Protein AF-A0A2X4TWN4-F1 (afdb_monomer_lite)

Sequence (125 aa):
MIEESGLGQQAGEPDRLCLPVPGTLRPCARDPQRHAQLLLTMQNADGDACELEPRVVLQQVLARLHAKGYYPVVAAELEFYLHDPQQQPPGPTPVQRRVFLSMPRSATMRCSMRLSSRPGCRCCR

Foldseek 3Di:
DCVVVPQPDDDHRDDWDKAFDPPAWAQDPVGRPPDIDTDIFTADPVRHGDCPTVVNVVVVVQVVCVVVQFHDDDDDWDWDADDDPVPDDPDDDDGDDIDTPDDPDQDPDPDPPDRDNDDPPCPGD

Radius of gyration: 20.82 Å; chains: 1; bounding box: 49×52×44 Å

Secondary structure (DSSP, 8-state):
--GGGSSSSSS-SPP-EEEEPTT--EE-SS-TTT-EE--EEEE-TTSPBPTT-HHHHHHHHHHHHHTTT---------EEEPPPGGG--SS-PPP--EEE-PPPSS------------TT-----

pLDDT: mean 74.26, std 23.07, range [28.97, 98.12]

Organism: Serratia plymuthica (NCBI:txid82996)

InterPro domains:
  IPR008146 Glutamine synthetase, catalytic domain [PF00120] (52-88)
  IPR014746 Glutamine synthetase/guanido kinase, catalytic domain [SSF55931] (51-90)

Structure (mmCIF, N/CA/C/O backbone):
data_AF-A0A2X4TWN4-F1
#
_entry.id   AF-A0A2X4TWN4-F1
#
loop_
_atom_site.group_PDB
_atom_site.id
_atom_site.type_symbol
_atom_site.label_atom_id
_atom_site.label_alt_id
_atom_site.label_comp_id
_atom_site.label_asym_id
_atom_site.label_entity_id
_atom_site.label_seq_id
_atom_site.pdbx_PDB_ins_code
_atom_site.Cartn_x
_atom_site.Cartn_y
_atom_site.Cartn_z
_atom_site.occupancy
_atom_site.B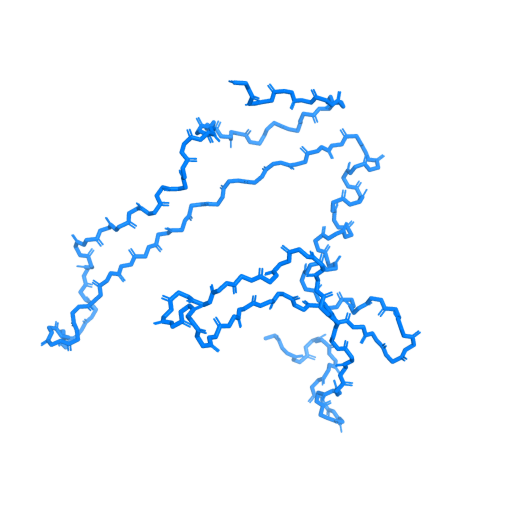_iso_or_equiv
_atom_site.auth_seq_id
_atom_site.auth_comp_id
_atom_site.auth_asym_id
_atom_site.auth_atom_id
_atom_site.pdbx_PDB_model_num
ATOM 1 N N . MET A 1 1 ? 20.585 -1.025 8.559 1.00 48.25 1 MET A N 1
ATOM 2 C CA . MET A 1 1 ? 19.999 -2.337 8.894 1.00 48.25 1 MET A CA 1
ATOM 3 C C . MET A 1 1 ? 19.745 -3.060 7.574 1.00 48.25 1 MET A C 1
ATOM 5 O O . MET A 1 1 ? 18.719 -2.849 6.952 1.00 48.25 1 MET A O 1
ATOM 9 N N . ILE A 1 2 ? 20.760 -3.761 7.076 1.00 51.88 2 ILE A N 1
ATOM 10 C CA . ILE A 1 2 ? 20.717 -4.637 5.885 1.00 51.88 2 ILE A CA 1
ATOM 11 C C . ILE A 1 2 ? 21.427 -5.937 6.295 1.00 51.88 2 ILE A C 1
ATOM 13 O O . ILE A 1 2 ? 20.884 -7.023 6.131 1.00 51.88 2 ILE A O 1
ATOM 17 N N . GLU A 1 3 ? 22.551 -5.779 7.001 1.00 52.41 3 GLU A N 1
ATOM 18 C CA . GLU A 1 3 ? 23.325 -6.804 7.716 1.00 52.41 3 GLU A CA 1
ATOM 19 C C . GLU A 1 3 ? 22.465 -7.793 8.536 1.00 52.41 3 GLU A C 1
ATOM 21 O O . GLU A 1 3 ? 22.624 -8.999 8.404 1.00 52.41 3 GLU A O 1
ATOM 26 N N . GLU A 1 4 ? 21.500 -7.318 9.336 1.00 58.94 4 GLU A N 1
ATOM 27 C CA . GLU A 1 4 ? 20.715 -8.199 10.225 1.00 58.94 4 GLU A CA 1
ATOM 28 C C . GLU A 1 4 ? 19.632 -9.028 9.518 1.00 58.94 4 GLU A C 1
ATOM 30 O O . GLU A 1 4 ? 19.095 -9.964 10.102 1.00 58.94 4 GLU A O 1
ATOM 35 N N . SER A 1 5 ? 19.309 -8.717 8.259 1.00 60.00 5 SER A N 1
ATOM 36 C CA . SER A 1 5 ? 18.315 -9.487 7.495 1.00 60.00 5 SER A CA 1
ATOM 37 C C . SER A 1 5 ? 18.888 -10.764 6.869 1.00 60.00 5 SER A C 1
ATOM 39 O O . SER A 1 5 ? 18.136 -11.556 6.307 1.00 60.00 5 SER A O 1
ATOM 41 N N . GLY A 1 6 ? 20.214 -10.956 6.913 1.00 57.56 6 GLY A N 1
ATOM 42 C CA . GLY A 1 6 ? 20.903 -12.100 6.301 1.00 57.56 6 GLY A CA 1
ATOM 43 C C . GLY A 1 6 ? 20.899 -12.118 4.764 1.00 57.56 6 GLY A C 1
ATOM 44 O O . GLY A 1 6 ? 21.549 -12.971 4.167 1.00 57.56 6 GLY A O 1
ATOM 45 N N . LEU A 1 7 ? 20.222 -11.172 4.104 1.00 55.88 7 LEU A N 1
ATOM 46 C CA . LEU A 1 7 ? 20.083 -11.132 2.644 1.00 55.88 7 LEU A CA 1
ATOM 47 C C . LEU A 1 7 ? 21.300 -10.561 1.898 1.00 55.88 7 LEU A C 1
ATOM 49 O O . LEU A 1 7 ? 21.361 -10.660 0.677 1.00 55.88 7 LEU A O 1
ATOM 53 N N . GLY A 1 8 ? 22.256 -9.952 2.605 1.00 53.22 8 GLY A N 1
ATOM 54 C CA . GLY A 1 8 ? 23.305 -9.137 1.980 1.00 53.22 8 GLY A CA 1
ATOM 55 C C . GLY A 1 8 ? 24.707 -9.747 1.903 1.00 53.22 8 GLY A C 1
ATOM 56 O O . GLY A 1 8 ? 25.573 -9.139 1.284 1.00 53.22 8 GLY A O 1
ATOM 57 N N . GLN A 1 9 ? 24.989 -10.892 2.537 1.00 56.50 9 GLN A N 1
ATOM 58 C CA . GLN A 1 9 ? 26.377 -11.175 2.950 1.00 56.50 9 GLN A CA 1
ATOM 59 C C . GLN A 1 9 ? 27.162 -12.236 2.168 1.00 56.50 9 GLN A C 1
ATOM 61 O O . GLN A 1 9 ? 28.367 -12.358 2.389 1.00 56.50 9 GLN A O 1
ATOM 66 N N . GLN A 1 10 ? 26.563 -12.980 1.232 1.00 54.50 10 GLN A N 1
ATOM 67 C CA . GLN A 1 10 ? 27.324 -14.004 0.485 1.00 54.50 10 GLN A CA 1
ATOM 68 C C . GLN A 1 10 ? 26.907 -14.205 -0.988 1.00 54.50 10 GLN A C 1
ATOM 70 O O . GLN A 1 10 ? 27.757 -14.596 -1.781 1.00 54.50 10 GLN A O 1
ATOM 75 N N . ALA A 1 11 ? 25.651 -13.941 -1.383 1.00 55.47 11 ALA A N 1
ATOM 76 C CA . ALA A 1 11 ? 25.123 -14.367 -2.694 1.00 55.47 11 ALA A CA 1
ATOM 77 C C . ALA A 1 11 ? 24.493 -13.253 -3.562 1.00 55.47 11 ALA A C 1
ATOM 79 O O . ALA A 1 11 ? 23.988 -13.545 -4.643 1.00 55.47 11 ALA A O 1
ATOM 80 N N . GLY A 1 12 ? 24.534 -11.990 -3.122 1.00 64.75 12 GLY A N 1
ATOM 81 C CA . GLY A 1 12 ? 23.726 -10.921 -3.724 1.00 64.75 12 GLY A CA 1
ATOM 82 C C . GLY A 1 12 ? 22.246 -11.025 -3.333 1.00 64.75 12 GLY A C 1
ATOM 83 O O . GLY A 1 12 ? 21.812 -12.028 -2.765 1.00 64.75 12 GLY A O 1
ATOM 84 N N . GLU A 1 13 ? 21.473 -9.970 -3.592 1.00 68.50 13 GLU A N 1
ATOM 85 C CA . GLU A 1 13 ? 20.025 -9.985 -3.360 1.00 68.50 13 GLU A CA 1
ATOM 86 C C . GLU A 1 13 ? 19.371 -10.905 -4.406 1.00 68.50 13 GLU A C 1
ATOM 88 O O . GLU A 1 13 ? 19.495 -10.635 -5.601 1.00 68.50 13 GLU A O 1
ATOM 93 N N . PRO A 1 14 ? 18.723 -12.014 -4.004 1.00 73.62 14 PRO A N 1
ATOM 94 C CA . PRO A 1 14 ? 18.191 -12.970 -4.965 1.00 73.62 14 PRO A CA 1
ATOM 95 C C . PRO A 1 14 ? 16.989 -12.383 -5.707 1.00 73.62 14 PRO A C 1
ATOM 97 O O . PRO A 1 14 ? 16.078 -11.831 -5.083 1.00 73.62 14 PRO A O 1
ATOM 100 N N . ASP A 1 15 ? 16.950 -12.582 -7.025 1.00 83.06 15 ASP A N 1
ATOM 101 C CA . ASP A 1 15 ? 15.779 -12.265 -7.838 1.00 83.06 15 ASP A CA 1
ATOM 102 C C . ASP A 1 15 ? 14.566 -13.067 -7.350 1.00 83.06 15 ASP A C 1
ATOM 104 O O . ASP A 1 15 ? 14.628 -14.283 -7.142 1.00 83.06 15 ASP A O 1
ATOM 108 N N . ARG A 1 16 ? 13.435 -12.381 -7.172 1.00 86.94 16 ARG A N 1
ATOM 109 C CA . ARG A 1 16 ? 12.173 -12.983 -6.728 1.00 86.94 16 ARG A CA 1
ATOM 110 C C . ARG A 1 16 ? 11.039 -12.644 -7.680 1.00 86.94 16 ARG A C 1
ATOM 112 O O . ARG A 1 16 ? 10.992 -11.558 -8.261 1.00 86.94 16 ARG A O 1
ATOM 119 N N . LEU A 1 17 ? 10.088 -13.569 -7.808 1.00 92.19 17 LEU A N 1
ATOM 120 C CA . LEU A 1 17 ? 8.914 -13.376 -8.651 1.00 92.19 17 LEU A CA 1
ATOM 121 C C . LEU A 1 17 ? 8.031 -12.265 -8.072 1.00 92.19 17 LEU A C 1
ATOM 123 O O . LEU A 1 17 ? 7.629 -12.319 -6.911 1.00 92.19 17 LEU A O 1
ATOM 127 N N . CYS A 1 18 ? 7.703 -11.272 -8.896 1.00 94.62 18 CYS A N 1
ATOM 128 C CA . CYS A 1 18 ? 6.808 -10.180 -8.535 1.00 94.62 18 CYS A CA 1
ATOM 129 C C . CYS A 1 18 ? 5.528 -10.261 -9.368 1.00 94.62 18 CYS A C 1
ATOM 131 O O . CYS A 1 18 ? 5.570 -10.184 -10.595 1.00 94.62 18 CYS A O 1
ATOM 133 N N . LEU A 1 19 ? 4.387 -10.398 -8.697 1.00 95.06 19 LEU A N 1
ATOM 134 C CA . LEU A 1 19 ? 3.080 -10.546 -9.328 1.00 95.06 19 LEU A CA 1
ATOM 135 C C . LEU A 1 19 ? 2.239 -9.268 -9.201 1.00 95.06 19 LEU A C 1
ATOM 137 O O . LEU A 1 19 ? 2.316 -8.581 -8.178 1.00 95.06 19 LEU A O 1
ATOM 141 N N . PRO A 1 20 ? 1.402 -8.950 -10.207 1.00 96.81 20 PRO A N 1
ATOM 142 C CA . PRO A 1 20 ? 0.494 -7.810 -10.155 1.00 96.81 20 PRO A CA 1
ATOM 143 C C . PRO A 1 20 ? -0.539 -7.971 -9.037 1.00 96.81 20 PRO A C 1
ATOM 145 O O . PRO A 1 20 ? -1.214 -8.994 -8.950 1.00 96.81 20 PRO A O 1
ATOM 148 N N . VAL A 1 21 ? -0.741 -6.927 -8.230 1.00 96.12 21 VAL A N 1
ATOM 149 C CA . VAL A 1 21 ? -1.866 -6.859 -7.290 1.00 96.12 21 VAL A CA 1
ATOM 150 C C . VAL A 1 21 ? -3.129 -6.430 -8.053 1.00 96.12 21 VAL A C 1
ATOM 152 O O . VAL A 1 21 ? -3.177 -5.298 -8.561 1.00 96.12 21 VAL A O 1
ATOM 155 N N . PRO A 1 22 ? -4.179 -7.272 -8.117 1.00 96.25 22 PRO A N 1
ATOM 156 C CA . PRO A 1 22 ? -5.396 -6.956 -8.860 1.00 96.25 22 PRO A CA 1
ATOM 157 C C . PRO A 1 22 ? -6.062 -5.653 -8.397 1.00 96.25 22 PRO A C 1
ATOM 159 O O . PRO A 1 22 ? -6.083 -5.328 -7.211 1.00 96.25 22 PRO A O 1
ATOM 162 N N . GLY A 1 23 ? -6.614 -4.891 -9.346 1.00 96.88 23 GLY A N 1
ATOM 163 C CA . GLY A 1 23 ? -7.329 -3.637 -9.069 1.00 96.88 23 GLY A CA 1
ATOM 164 C C . GLY A 1 23 ? -6.444 -2.420 -8.762 1.00 96.88 23 GLY A C 1
ATOM 165 O O . GLY A 1 23 ? -6.972 -1.338 -8.498 1.00 96.88 23 GLY A O 1
ATOM 166 N N . THR A 1 24 ? -5.113 -2.564 -8.810 1.00 97.19 24 THR A N 1
ATOM 167 C CA . THR A 1 24 ? -4.173 -1.472 -8.489 1.00 97.19 24 THR A CA 1
ATOM 168 C C . THR A 1 24 ? -3.595 -0.754 -9.709 1.00 97.19 24 THR A C 1
ATOM 170 O O . THR A 1 24 ? -2.921 0.258 -9.538 1.00 97.19 24 THR A O 1
ATOM 173 N N . LEU A 1 25 ? -3.894 -1.220 -10.927 1.00 97.12 25 LEU A N 1
ATOM 174 C CA . LEU A 1 25 ? -3.490 -0.547 -12.161 1.00 97.12 25 LEU A CA 1
ATOM 175 C C . LEU A 1 25 ? -4.182 0.822 -12.277 1.00 97.12 25 LEU A C 1
ATOM 177 O O . LEU A 1 25 ? -5.412 0.906 -12.281 1.00 97.12 25 LEU A O 1
ATOM 181 N N . ARG A 1 26 ? -3.396 1.898 -12.370 1.00 97.06 26 ARG A N 1
ATOM 182 C CA . ARG A 1 26 ? -3.860 3.289 -12.495 1.00 97.06 26 ARG A CA 1
ATOM 183 C C . ARG A 1 26 ? -3.012 4.046 -13.519 1.00 97.06 26 ARG A C 1
ATOM 185 O O . ARG A 1 26 ? -1.818 3.784 -13.584 1.00 97.06 26 ARG A O 1
ATOM 192 N N . PRO A 1 27 ? -3.563 5.003 -14.282 1.00 97.38 27 PRO A N 1
ATOM 193 C CA . PRO A 1 27 ? -2.749 5.896 -15.107 1.00 97.38 27 PRO A CA 1
ATOM 194 C C . PRO A 1 27 ? -1.707 6.646 -14.266 1.00 97.38 27 PRO A C 1
ATOM 196 O O . PRO A 1 27 ? -1.990 7.043 -13.134 1.00 97.38 27 PRO A O 1
ATOM 199 N N . CYS A 1 28 ? -0.509 6.855 -14.808 1.00 95.12 28 CYS A N 1
ATOM 200 C CA . CYS A 1 28 ? 0.531 7.640 -14.145 1.00 95.12 28 CYS A CA 1
ATOM 201 C C . CYS A 1 28 ? 0.173 9.131 -14.145 1.00 95.12 28 CYS A C 1
ATOM 203 O O . CYS A 1 28 ? -0.276 9.664 -15.155 1.00 95.12 28 CYS A O 1
ATOM 205 N N . ALA A 1 29 ? 0.463 9.840 -13.051 1.00 92.00 29 ALA A N 1
ATOM 206 C CA . ALA A 1 29 ? 0.120 11.261 -12.924 1.00 92.00 29 ALA A CA 1
ATOM 207 C C . ALA A 1 29 ? 0.821 12.171 -13.954 1.00 92.00 29 ALA A C 1
ATOM 209 O O . ALA A 1 29 ? 0.262 13.186 -14.358 1.00 92.00 29 ALA A O 1
ATOM 210 N N . ARG A 1 30 ? 2.044 11.822 -14.379 1.00 91.94 30 ARG A N 1
ATOM 211 C CA . ARG A 1 30 ? 2.858 12.648 -15.291 1.00 91.94 30 ARG A CA 1
ATOM 212 C C . ARG A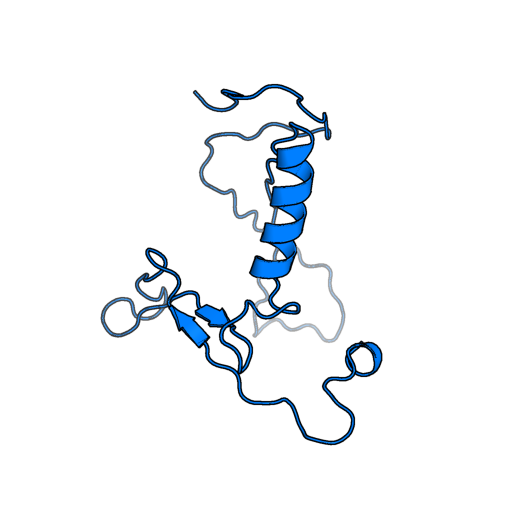 1 30 ? 2.456 12.519 -16.763 1.00 91.94 30 ARG A C 1
ATOM 214 O O . ARG A 1 30 ? 2.501 13.505 -17.487 1.00 91.94 30 ARG A O 1
ATOM 221 N N . ASP A 1 31 ? 2.113 11.312 -17.201 1.00 95.88 31 ASP A N 1
ATOM 222 C CA . ASP A 1 31 ? 1.684 11.014 -18.572 1.00 95.88 31 ASP A CA 1
ATOM 223 C C . ASP A 1 31 ? 0.649 9.879 -18.527 1.00 95.88 31 ASP A C 1
ATOM 225 O O . ASP A 1 31 ? 1.001 8.703 -18.672 1.00 95.88 31 ASP A O 1
ATOM 229 N N . PRO A 1 32 ? -0.624 10.213 -18.262 1.00 95.06 32 PRO A N 1
ATOM 230 C CA . PRO A 1 32 ? -1.673 9.220 -18.066 1.00 95.06 32 PRO A CA 1
ATOM 231 C C . PRO A 1 32 ? -2.111 8.532 -19.365 1.00 95.06 32 PRO A C 1
ATOM 233 O O . PRO A 1 32 ? -2.832 7.540 -19.301 1.00 95.06 32 PRO A O 1
ATOM 236 N N . GLN A 1 33 ? -1.717 9.048 -20.537 1.00 96.44 33 GLN A N 1
ATOM 237 C CA . GLN A 1 33 ? -2.070 8.453 -21.829 1.00 96.44 33 GLN A CA 1
ATOM 238 C C . GLN A 1 33 ? -1.096 7.350 -22.243 1.00 96.44 33 GLN A C 1
ATOM 240 O O . GLN A 1 33 ? -1.499 6.413 -22.929 1.00 96.44 33 GLN A O 1
ATOM 245 N N . ARG A 1 34 ? 0.179 7.464 -21.849 1.00 96.88 34 ARG A N 1
ATOM 246 C CA . ARG A 1 34 ? 1.229 6.517 -22.255 1.00 96.88 34 ARG A CA 1
ATOM 247 C C . ARG A 1 34 ? 1.693 5.597 -21.136 1.00 96.88 34 ARG A C 1
ATOM 249 O O . ARG A 1 34 ? 2.216 4.526 -21.427 1.00 96.88 34 ARG A O 1
ATOM 256 N N . HIS A 1 35 ? 1.515 5.990 -19.874 1.00 97.06 35 HIS A N 1
ATOM 257 C CA . HIS A 1 35 ? 2.045 5.248 -18.735 1.00 97.06 35 HIS A CA 1
ATOM 258 C C . HIS A 1 35 ? 0.981 4.932 -17.682 1.00 97.06 35 HIS A C 1
ATOM 260 O O . HIS A 1 35 ? 0.069 5.718 -17.412 1.00 97.06 35 HIS A O 1
ATOM 266 N N . ALA A 1 36 ? 1.157 3.784 -17.031 1.00 96.88 36 ALA A N 1
ATOM 267 C CA . ALA A 1 36 ? 0.366 3.345 -15.893 1.00 96.88 36 ALA A CA 1
ATOM 268 C C . ALA A 1 36 ? 1.274 2.806 -14.778 1.00 96.88 36 ALA A C 1
ATOM 270 O O . ALA A 1 36 ? 2.382 2.335 -15.026 1.00 96.88 36 ALA A O 1
ATOM 271 N N . GLN A 1 37 ? 0.780 2.885 -13.548 1.00 97.00 37 GLN A N 1
ATOM 272 C CA . GLN A 1 37 ? 1.387 2.361 -12.334 1.00 97.00 37 GLN A CA 1
ATOM 273 C C . GLN A 1 37 ? 0.537 1.214 -11.787 1.00 97.00 37 GLN A C 1
ATOM 275 O O . GLN A 1 37 ? -0.688 1.221 -11.896 1.00 97.00 37 GLN A O 1
ATOM 280 N N . LEU A 1 38 ? 1.192 0.236 -11.178 1.00 96.94 38 LEU A N 1
ATOM 281 C CA . LEU A 1 38 ? 0.606 -0.986 -10.638 1.00 96.94 38 LEU A CA 1
ATOM 282 C C . LEU A 1 38 ? 1.383 -1.342 -9.370 1.00 96.94 38 LEU A C 1
ATOM 284 O O . LEU A 1 38 ? 2.598 -1.155 -9.323 1.00 96.94 38 LEU A O 1
ATOM 288 N N . LEU A 1 39 ? 0.700 -1.873 -8.356 1.00 96.94 39 LEU A N 1
ATOM 289 C CA . LEU A 1 39 ? 1.377 -2.451 -7.199 1.00 96.94 39 LEU A CA 1
ATOM 290 C C . LEU A 1 39 ? 1.738 -3.905 -7.489 1.00 96.94 39 LEU A C 1
ATOM 292 O O . LEU A 1 39 ? 0.931 -4.651 -8.044 1.00 96.94 39 LEU A O 1
ATOM 296 N N . LEU A 1 40 ? 2.932 -4.305 -7.068 1.00 96.19 40 LEU A N 1
ATOM 297 C CA . LEU A 1 40 ? 3.408 -5.681 -7.141 1.00 96.19 40 LEU A CA 1
ATOM 298 C C . LEU A 1 40 ? 3.478 -6.283 -5.733 1.00 96.19 40 LEU A C 1
ATOM 300 O O . LEU A 1 40 ? 3.630 -5.558 -4.749 1.00 96.19 40 LEU A O 1
ATOM 304 N N . THR A 1 41 ? 3.360 -7.603 -5.644 1.00 95.56 41 THR A N 1
ATOM 305 C CA . THR A 1 41 ? 3.665 -8.389 -4.441 1.00 95.56 41 THR A CA 1
ATOM 306 C C . THR A 1 41 ? 4.686 -9.457 -4.799 1.00 95.56 41 THR A C 1
ATOM 308 O O . THR A 1 41 ? 4.688 -9.966 -5.921 1.00 95.56 41 THR A O 1
ATOM 311 N N . MET A 1 42 ? 5.587 -9.751 -3.871 1.00 94.31 42 MET A N 1
ATOM 312 C CA . MET A 1 42 ? 6.741 -10.609 -4.106 1.00 94.31 42 MET A CA 1
ATOM 313 C C . MET A 1 42 ? 6.506 -11.999 -3.517 1.00 94.31 42 MET A C 1
ATOM 315 O O . MET A 1 42 ? 6.003 -12.129 -2.399 1.00 94.31 42 MET A O 1
ATOM 319 N N . GLN A 1 43 ? 6.910 -13.030 -4.251 1.00 94.06 43 GLN A N 1
ATOM 320 C CA . GLN A 1 43 ? 6.875 -14.425 -3.821 1.00 94.06 43 GLN A CA 1
ATOM 321 C C . GLN A 1 43 ? 8.289 -14.992 -3.678 1.00 94.06 43 GLN A C 1
ATOM 323 O O . GLN A 1 43 ? 9.219 -14.580 -4.373 1.00 94.06 43 GLN A O 1
ATOM 328 N N . ASN A 1 44 ? 8.446 -15.940 -2.761 1.00 90.94 44 ASN A N 1
ATOM 329 C CA . ASN A 1 44 ? 9.633 -16.776 -2.647 1.00 90.94 44 ASN A CA 1
ATOM 330 C C . ASN A 1 44 ? 9.715 -17.749 -3.835 1.00 90.94 44 ASN A C 1
ATOM 332 O O . ASN A 1 44 ? 8.745 -17.924 -4.574 1.00 90.94 44 ASN A O 1
ATOM 336 N N . ALA A 1 45 ? 10.865 -18.405 -4.005 1.00 87.94 45 ALA A N 1
ATOM 337 C CA . ALA A 1 45 ? 11.070 -19.392 -5.069 1.00 87.94 45 ALA A CA 1
ATOM 338 C C . ALA A 1 45 ? 10.029 -20.529 -5.042 1.00 87.94 45 ALA A C 1
ATOM 340 O O . ALA A 1 45 ? 9.614 -21.002 -6.097 1.00 87.94 45 ALA A O 1
ATOM 341 N N . ASP A 1 46 ? 9.556 -20.898 -3.850 1.00 90.00 46 ASP A N 1
ATOM 342 C CA . ASP A 1 46 ? 8.558 -21.954 -3.648 1.00 90.00 46 ASP A CA 1
ATOM 343 C C . ASP A 1 46 ? 7.104 -21.482 -3.877 1.00 90.00 46 ASP A C 1
ATOM 345 O O . ASP A 1 46 ? 6.162 -22.256 -3.729 1.00 90.00 46 ASP A O 1
ATOM 349 N N . GLY A 1 47 ? 6.897 -20.211 -4.247 1.00 90.31 47 GLY A N 1
ATOM 350 C CA . GLY A 1 47 ? 5.580 -19.605 -4.490 1.00 90.31 47 GLY A CA 1
ATOM 351 C C . GLY A 1 47 ? 4.915 -18.990 -3.253 1.00 90.31 47 GLY A C 1
ATOM 352 O O . GLY A 1 47 ? 3.925 -18.266 -3.382 1.00 90.31 47 GLY A O 1
ATOM 353 N N . ASP A 1 48 ? 5.476 -19.217 -2.065 1.00 92.19 48 ASP A N 1
ATOM 354 C CA . ASP A 1 48 ? 5.007 -18.612 -0.819 1.00 92.19 48 ASP A CA 1
ATOM 355 C C . ASP A 1 48 ? 5.212 -17.092 -0.786 1.00 92.19 48 ASP A C 1
ATOM 357 O O . ASP A 1 48 ? 6.041 -16.523 -1.498 1.00 92.19 48 ASP A O 1
ATOM 361 N N . ALA A 1 49 ? 4.459 -16.408 0.075 1.00 92.88 49 ALA A N 1
ATOM 362 C CA . ALA A 1 49 ? 4.581 -14.966 0.254 1.00 92.88 49 ALA A CA 1
ATOM 363 C C . ALA A 1 49 ? 5.973 -14.574 0.786 1.00 92.88 49 ALA A C 1
ATOM 365 O O . ALA A 1 49 ? 6.480 -15.172 1.735 1.00 92.88 49 ALA A O 1
ATOM 366 N N . CYS A 1 50 ? 6.577 -13.529 0.214 1.00 92.50 50 CYS A N 1
ATOM 367 C CA . CYS A 1 50 ? 7.848 -13.003 0.704 1.00 92.50 50 CYS A CA 1
ATOM 368 C C . CYS A 1 50 ? 7.678 -12.373 2.097 1.00 92.50 50 CYS A C 1
ATOM 370 O O . CYS A 1 50 ? 6.981 -11.375 2.265 1.00 92.50 50 CYS A O 1
ATOM 372 N N . GLU A 1 51 ? 8.353 -12.936 3.099 1.00 90.75 51 GLU A N 1
ATOM 373 C CA . GLU A 1 51 ? 8.216 -12.550 4.513 1.00 90.75 51 GLU A CA 1
ATOM 374 C C . GLU A 1 51 ? 8.695 -11.126 4.817 1.00 90.75 51 GLU A C 1
ATOM 376 O O . GLU A 1 51 ? 8.274 -10.518 5.798 1.00 90.75 51 GLU A O 1
ATOM 381 N N . LEU A 1 52 ? 9.567 -10.589 3.965 1.00 89.12 52 LEU A N 1
ATOM 382 C CA . LEU A 1 52 ? 10.132 -9.248 4.098 1.00 89.12 52 LEU A CA 1
ATOM 383 C C . LEU A 1 52 ? 9.355 -8.206 3.281 1.00 89.12 52 LEU A C 1
ATOM 385 O O . LEU A 1 52 ? 9.657 -7.016 3.347 1.00 89.12 52 LEU A O 1
ATOM 389 N N . GLU A 1 53 ? 8.341 -8.633 2.524 1.00 92.56 53 GLU A N 1
ATOM 390 C CA . GLU A 1 53 ? 7.483 -7.742 1.751 1.00 92.56 53 GLU A CA 1
ATOM 391 C C . GLU A 1 53 ? 6.549 -6.972 2.707 1.00 92.56 53 GLU A C 1
ATOM 393 O O . GLU A 1 53 ? 5.753 -7.589 3.423 1.00 92.56 53 GLU A O 1
ATOM 398 N N . PRO A 1 54 ? 6.603 -5.627 2.760 1.00 93.44 54 PRO A N 1
ATOM 399 C CA . PRO A 1 54 ? 5.886 -4.857 3.778 1.00 93.44 54 PRO A CA 1
ATOM 400 C C . PRO A 1 54 ? 4.369 -5.092 3.826 1.00 93.44 54 PRO A C 1
ATOM 402 O O . PRO A 1 54 ? 3.771 -5.036 4.905 1.00 93.44 54 PRO A O 1
ATOM 405 N N . ARG A 1 55 ? 3.717 -5.365 2.688 1.00 94.31 55 ARG A N 1
ATOM 406 C CA . ARG A 1 55 ? 2.281 -5.679 2.642 1.00 94.31 55 ARG A CA 1
ATOM 407 C C . ARG A 1 55 ? 2.004 -7.053 3.238 1.00 94.31 55 ARG A C 1
ATOM 409 O O . ARG A 1 55 ? 1.001 -7.172 3.935 1.00 94.31 55 ARG A O 1
ATOM 416 N N . VAL A 1 56 ? 2.871 -8.047 3.026 1.00 95.12 56 VAL A N 1
ATOM 417 C CA . VAL A 1 56 ? 2.769 -9.374 3.664 1.00 95.12 56 VAL A CA 1
ATOM 418 C C . VAL A 1 56 ? 2.918 -9.237 5.178 1.00 95.12 56 VAL A C 1
ATOM 420 O O . VAL A 1 56 ? 2.068 -9.723 5.925 1.00 95.12 56 VAL A O 1
ATOM 423 N N . VAL A 1 57 ? 3.917 -8.482 5.645 1.00 95.81 57 VAL A N 1
ATOM 424 C CA . VAL A 1 57 ? 4.097 -8.197 7.081 1.00 95.81 57 VAL A CA 1
ATOM 425 C C . VAL A 1 57 ? 2.846 -7.531 7.668 1.00 95.81 57 VAL A C 1
ATOM 427 O O . VAL A 1 57 ? 2.330 -7.953 8.709 1.00 95.81 57 VAL A O 1
ATOM 430 N N . LEU A 1 58 ? 2.298 -6.519 6.987 1.00 95.75 58 LEU A N 1
ATOM 431 C CA . LEU A 1 58 ? 1.079 -5.841 7.428 1.00 95.75 58 LEU A CA 1
ATOM 432 C C . LEU A 1 58 ? -0.140 -6.777 7.423 1.00 95.75 58 LEU A C 1
ATOM 434 O O . LEU A 1 58 ? -0.921 -6.759 8.374 1.00 95.75 58 LEU A O 1
ATOM 438 N N . GLN A 1 59 ? -0.299 -7.623 6.402 1.00 95.38 59 GLN A N 1
ATOM 439 C CA . GLN A 1 59 ? -1.367 -8.626 6.331 1.00 95.38 59 GLN A CA 1
ATOM 440 C C . GLN A 1 59 ? -1.314 -9.586 7.526 1.00 95.38 59 GLN A C 1
ATOM 442 O O . GLN A 1 59 ? -2.347 -9.853 8.140 1.00 95.38 59 GLN A O 1
ATOM 447 N N . GLN A 1 60 ? -0.122 -10.044 7.917 1.00 96.19 60 GLN A N 1
ATOM 448 C CA . GLN A 1 60 ? 0.065 -10.908 9.087 1.00 96.19 60 GLN A CA 1
ATOM 449 C C . GLN A 1 60 ? -0.270 -10.194 10.407 1.00 96.19 60 GLN A C 1
ATOM 451 O O . GLN A 1 60 ? -0.828 -10.796 11.329 1.00 96.19 60 GLN A O 1
ATOM 456 N N . VAL A 1 61 ? 0.062 -8.905 10.541 1.00 96.69 61 VAL A N 1
ATOM 457 C CA . VAL A 1 61 ? -0.342 -8.093 11.705 1.00 96.69 61 VAL A CA 1
ATOM 458 C C . VAL A 1 61 ? -1.864 -7.950 11.760 1.00 96.69 61 VAL A C 1
ATOM 460 O O . VAL A 1 61 ? -2.463 -8.202 12.809 1.00 96.69 61 VAL A O 1
ATOM 463 N N . LEU A 1 62 ? -2.501 -7.609 10.637 1.00 97.31 62 LEU A N 1
ATOM 464 C CA . LEU A 1 62 ? -3.955 -7.469 10.545 1.00 97.31 62 LEU A CA 1
ATOM 465 C C . LEU A 1 62 ? -4.673 -8.783 10.865 1.00 97.31 62 LEU A C 1
ATOM 467 O O . LEU A 1 62 ? -5.612 -8.777 11.657 1.00 97.31 62 LEU A O 1
ATOM 471 N N . ALA A 1 63 ? -4.198 -9.915 10.339 1.00 97.75 63 ALA A N 1
ATOM 472 C CA . ALA A 1 63 ? -4.767 -11.232 10.624 1.00 97.75 63 ALA A CA 1
ATOM 473 C C . ALA A 1 63 ? -4.755 -11.554 12.130 1.00 97.75 63 ALA A C 1
ATOM 475 O O . ALA A 1 63 ? -5.766 -11.987 12.684 1.00 97.75 63 ALA A O 1
ATOM 476 N N . ARG A 1 64 ? -3.642 -11.268 12.822 1.00 98.12 64 ARG A N 1
ATOM 477 C CA . ARG A 1 64 ? -3.519 -11.465 14.279 1.00 98.12 64 ARG A CA 1
ATOM 478 C C . ARG A 1 64 ? -4.451 -10.560 15.087 1.00 98.12 64 ARG A C 1
ATOM 480 O O . ARG A 1 64 ? -4.928 -10.975 16.142 1.00 98.12 64 ARG A O 1
ATOM 487 N N . LEU A 1 65 ? -4.705 -9.336 14.625 1.00 98.06 65 LEU A N 1
ATOM 488 C CA . LEU A 1 65 ? -5.650 -8.417 15.267 1.00 98.06 65 LEU A CA 1
ATOM 489 C C . LEU A 1 65 ? -7.100 -8.850 15.032 1.00 98.06 65 LEU A C 1
ATOM 491 O O . LEU A 1 65 ? -7.875 -8.912 15.988 1.00 98.06 65 LEU A O 1
ATOM 495 N N . HIS A 1 66 ? -7.439 -9.242 13.803 1.00 98.12 66 HIS A N 1
ATOM 496 C CA . HIS A 1 66 ? -8.762 -9.758 13.456 1.00 98.12 66 HIS A CA 1
ATOM 497 C C . HIS A 1 66 ? -9.099 -11.030 14.242 1.00 98.12 66 HIS A C 1
ATOM 499 O O . HIS A 1 66 ? -10.205 -11.141 14.765 1.00 98.12 66 HIS A O 1
ATOM 505 N N . ALA A 1 67 ? -8.138 -11.944 14.419 1.00 98.06 67 ALA A N 1
ATOM 506 C CA . ALA A 1 67 ? -8.308 -13.145 15.243 1.00 98.06 67 ALA A CA 1
ATOM 507 C C . ALA A 1 67 ? -8.648 -12.829 16.714 1.00 98.06 67 ALA A C 1
ATOM 509 O O . ALA A 1 67 ? -9.252 -13.645 17.403 1.00 98.06 67 ALA A O 1
ATOM 510 N N . LYS A 1 68 ? -8.295 -11.629 17.194 1.00 97.62 68 LYS A N 1
ATOM 511 C CA . LYS A 1 68 ? -8.630 -11.118 18.533 1.00 97.62 68 LYS A CA 1
ATOM 512 C C . LYS A 1 68 ? -9.880 -10.225 18.548 1.00 97.62 68 LYS A C 1
ATOM 514 O O . LYS A 1 68 ? -10.197 -9.648 19.583 1.00 97.62 68 LYS A O 1
ATOM 519 N N . GLY A 1 69 ? -10.576 -10.083 17.418 1.00 97.38 69 GLY A N 1
ATOM 520 C CA . GLY A 1 69 ? -11.766 -9.241 17.280 1.00 97.38 69 GLY A CA 1
ATOM 521 C C . GLY A 1 69 ? -11.487 -7.739 17.131 1.00 97.38 69 GLY A C 1
ATOM 522 O O . GLY A 1 69 ? -12.415 -6.943 17.268 1.00 97.38 69 GLY A O 1
ATOM 523 N N . TYR A 1 70 ? -10.243 -7.336 16.851 1.00 97.38 70 TYR A N 1
ATOM 524 C CA . TYR A 1 70 ? -9.867 -5.932 16.650 1.00 97.38 70 TYR A CA 1
ATOM 525 C C . TYR A 1 70 ? -9.745 -5.587 15.171 1.00 97.38 70 TYR A C 1
ATOM 527 O O . TYR A 1 70 ? -9.025 -6.268 14.453 1.00 97.38 70 TYR A O 1
ATOM 535 N N . TYR A 1 71 ? -10.356 -4.478 14.747 1.00 95.38 71 TYR A N 1
ATOM 536 C CA . TYR A 1 71 ? -10.353 -4.002 13.357 1.00 95.38 71 TYR A CA 1
ATOM 537 C C . TYR A 1 71 ? -9.724 -2.602 13.283 1.00 95.38 71 TYR A C 1
ATOM 539 O O . TYR A 1 71 ? -10.431 -1.604 13.448 1.00 95.38 71 TYR A O 1
ATOM 547 N N . PRO A 1 72 ? -8.392 -2.503 13.130 1.00 93.31 72 PRO A N 1
ATOM 548 C CA . PRO A 1 72 ? -7.695 -1.222 13.168 1.00 93.31 72 PRO A CA 1
ATOM 549 C C . PRO A 1 72 ? -8.039 -0.349 11.954 1.00 93.31 72 PRO A C 1
ATOM 551 O O . PRO A 1 72 ? -8.180 -0.836 10.834 1.00 93.31 72 PRO A O 1
ATOM 554 N N . VAL A 1 73 ? -8.115 0.962 12.183 1.00 94.88 73 VAL A N 1
ATOM 555 C CA . VAL A 1 73 ? -8.282 1.992 11.148 1.00 94.88 73 VAL A CA 1
ATOM 556 C C . VAL A 1 73 ? -7.091 2.939 11.238 1.00 94.88 73 VAL A C 1
ATOM 558 O O . VAL A 1 73 ? -6.706 3.337 12.337 1.00 94.88 73 VAL A O 1
ATOM 561 N N . VAL A 1 74 ? -6.506 3.293 10.094 1.00 91.06 74 VAL A N 1
ATOM 562 C CA . VAL A 1 74 ? -5.357 4.203 10.014 1.00 91.06 74 VAL A CA 1
ATOM 563 C C . VAL A 1 74 ? -5.738 5.423 9.185 1.00 91.06 74 VAL A C 1
ATOM 565 O O . VAL A 1 74 ? -6.284 5.287 8.093 1.00 91.06 74 VAL A O 1
ATOM 568 N N . ALA A 1 75 ? -5.412 6.608 9.698 1.00 92.62 75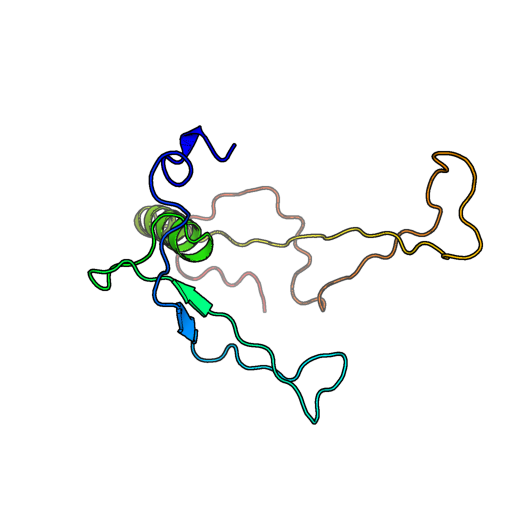 ALA A N 1
ATOM 569 C CA . ALA A 1 75 ? -5.447 7.869 8.969 1.00 92.62 75 ALA A CA 1
ATOM 570 C C . ALA A 1 75 ? -4.054 8.497 9.074 1.00 92.62 75 ALA A C 1
ATOM 572 O O . ALA A 1 75 ? -3.666 8.969 10.141 1.00 92.62 75 ALA A O 1
ATOM 573 N N . ALA A 1 76 ? -3.278 8.418 7.994 1.00 88.19 76 ALA A N 1
ATOM 574 C CA . ALA A 1 76 ? -1.936 8.983 7.947 1.00 88.19 76 ALA A CA 1
ATOM 575 C C . ALA A 1 76 ? -1.999 10.448 7.493 1.00 88.19 76 ALA A C 1
ATOM 577 O O . ALA A 1 76 ? -2.631 10.756 6.482 1.00 88.19 76 ALA A O 1
ATOM 578 N N . GLU A 1 77 ? -1.320 11.333 8.220 1.00 90.62 77 GLU A N 1
ATOM 579 C CA . GLU A 1 77 ? -1.084 12.719 7.812 1.00 90.62 77 GLU A CA 1
ATOM 580 C C . GLU A 1 77 ? 0.350 12.824 7.289 1.00 90.62 77 GLU A C 1
ATOM 582 O O . GLU A 1 77 ? 1.299 12.494 8.001 1.00 90.62 77 GLU A O 1
ATOM 587 N N . LEU A 1 78 ? 0.506 13.236 6.027 1.00 87.75 78 LEU A N 1
ATOM 588 C CA . LEU A 1 78 ? 1.814 13.450 5.413 1.00 87.75 78 LEU A CA 1
ATOM 589 C C . LEU A 1 78 ? 2.050 14.947 5.240 1.00 87.75 78 LEU A C 1
ATOM 591 O O . LEU A 1 78 ? 1.360 15.616 4.469 1.00 87.75 78 LEU A O 1
ATOM 595 N N . GLU A 1 79 ? 3.052 15.453 5.947 1.00 86.50 79 GLU A N 1
ATOM 596 C CA . GLU A 1 79 ? 3.508 16.831 5.829 1.00 86.50 79 GLU A CA 1
ATOM 597 C C . GLU A 1 79 ? 4.732 16.893 4.923 1.00 86.50 79 GLU A C 1
ATOM 599 O O . GLU A 1 79 ? 5.683 16.130 5.087 1.00 86.50 79 GLU A O 1
ATOM 604 N N . PHE A 1 80 ? 4.716 17.815 3.968 1.00 83.81 80 PHE A N 1
ATOM 605 C CA . PHE A 1 80 ? 5.847 18.067 3.086 1.00 83.81 80 PHE A CA 1
ATOM 606 C C . PHE A 1 80 ? 6.001 19.565 2.851 1.00 83.81 80 PHE A C 1
ATOM 608 O O . PHE A 1 80 ? 5.078 20.364 3.040 1.00 83.81 80 PHE A O 1
ATOM 615 N N . TYR A 1 81 ? 7.201 19.924 2.418 1.00 80.06 81 TYR A N 1
ATOM 616 C CA . TYR A 1 81 ? 7.591 21.287 2.112 1.00 80.06 81 TYR A CA 1
ATOM 617 C C . TYR A 1 81 ? 8.030 21.344 0.654 1.00 80.06 81 TYR A C 1
ATOM 619 O O . TYR A 1 81 ? 8.705 20.439 0.164 1.00 80.06 81 TYR A O 1
ATOM 627 N N . LEU A 1 82 ? 7.631 22.403 -0.047 1.00 82.25 82 LEU A N 1
ATOM 628 C CA . LEU A 1 82 ? 8.108 22.677 -1.397 1.00 82.25 82 LEU A CA 1
ATOM 629 C C . LEU A 1 82 ? 9.262 23.671 -1.309 1.00 82.25 82 LEU A C 1
ATOM 631 O O . LEU A 1 82 ? 9.113 24.742 -0.719 1.00 82.25 82 LEU A O 1
ATOM 635 N N . HIS A 1 83 ? 10.393 23.304 -1.901 1.00 77.19 83 HIS A N 1
ATOM 636 C CA . HIS A 1 83 ? 11.564 24.164 -2.011 1.00 77.19 83 HIS A CA 1
ATOM 637 C C . HIS A 1 83 ? 11.643 24.758 -3.413 1.00 77.19 83 HIS A C 1
ATOM 639 O O . HIS A 1 83 ? 11.457 24.041 -4.396 1.00 77.19 83 HIS A O 1
ATOM 645 N N . ASP A 1 84 ? 11.936 26.056 -3.495 1.00 80.62 84 ASP A N 1
ATOM 646 C CA . ASP A 1 84 ? 12.319 26.690 -4.753 1.00 80.62 84 ASP A CA 1
ATOM 647 C C . ASP A 1 84 ? 13.789 26.339 -5.055 1.00 80.62 84 ASP A C 1
ATOM 649 O O . ASP A 1 84 ? 14.667 26.705 -4.266 1.00 80.62 84 ASP A O 1
ATOM 653 N N . PRO A 1 85 ? 14.083 25.652 -6.176 1.00 74.19 85 PRO A N 1
ATOM 654 C CA . PRO A 1 85 ? 15.450 25.308 -6.554 1.00 74.19 85 PRO A CA 1
ATOM 655 C C . PRO A 1 85 ? 16.369 26.525 -6.740 1.00 74.19 85 PRO A C 1
ATOM 657 O O . PRO A 1 85 ? 17.581 26.397 -6.595 1.00 74.19 85 PRO A O 1
ATOM 660 N N . GLN A 1 86 ? 15.820 27.700 -7.074 1.00 78.12 86 GLN A N 1
ATOM 661 C CA . GLN A 1 86 ? 16.594 28.921 -7.332 1.00 78.12 86 GLN A CA 1
ATOM 662 C C . GLN A 1 86 ? 16.898 29.725 -6.064 1.00 78.12 86 GLN A C 1
ATOM 664 O O . GLN A 1 86 ? 17.771 30.591 -6.084 1.00 78.12 86 GLN A O 1
ATOM 669 N N . GLN A 1 87 ? 16.208 29.441 -4.958 1.00 67.25 87 GLN A N 1
ATOM 670 C CA . GLN A 1 87 ? 16.385 30.138 -3.683 1.00 67.25 87 GLN A CA 1
ATOM 671 C C . GLN A 1 87 ? 17.099 29.278 -2.645 1.00 67.25 87 GLN A C 1
ATOM 673 O O . GLN A 1 87 ? 16.851 29.450 -1.456 1.00 67.25 87 GLN A O 1
ATOM 678 N N . GLN A 1 88 ? 17.963 28.349 -3.063 1.00 58.50 88 GLN A N 1
ATOM 679 C CA . GLN A 1 88 ? 18.704 27.503 -2.132 1.00 58.50 88 GLN A CA 1
ATOM 680 C C . GLN A 1 88 ? 19.653 28.376 -1.292 1.00 58.50 88 GLN A C 1
ATOM 682 O O . GLN A 1 88 ? 20.675 28.837 -1.808 1.00 58.50 88 GLN A O 1
ATOM 687 N N . PRO A 1 89 ? 19.338 28.657 -0.014 1.00 56.19 89 PRO A N 1
ATOM 688 C CA . PRO A 1 89 ? 20.217 29.461 0.808 1.00 56.19 89 PRO A CA 1
ATOM 689 C C . PRO A 1 89 ? 21.421 28.602 1.227 1.00 56.19 89 PRO A C 1
ATOM 691 O O . PRO A 1 89 ? 21.292 27.382 1.374 1.00 56.19 89 PRO A O 1
ATOM 694 N N . PRO A 1 90 ? 22.603 29.202 1.447 1.00 58.62 90 PRO A N 1
ATOM 695 C CA . PRO A 1 90 ? 23.766 28.497 1.975 1.00 58.62 90 PRO A CA 1
ATOM 696 C C . PRO A 1 90 ? 23.562 28.207 3.473 1.00 58.62 90 PRO A C 1
ATOM 698 O O . PRO A 1 90 ? 24.152 28.855 4.330 1.00 58.62 90 PRO A O 1
ATOM 701 N N . GLY A 1 91 ? 22.672 27.273 3.815 1.00 59.31 91 GLY A N 1
ATOM 702 C CA . GLY A 1 91 ? 22.438 26.845 5.196 1.00 59.31 91 GLY A CA 1
ATOM 703 C C . GLY A 1 91 ? 21.022 26.322 5.465 1.00 59.31 91 GLY A C 1
ATOM 704 O O . GLY A 1 91 ? 20.126 26.489 4.637 1.00 59.31 91 GLY A O 1
ATOM 705 N N . PRO A 1 92 ? 20.791 25.684 6.628 1.00 54.69 92 PRO A N 1
ATOM 706 C CA . PRO A 1 92 ? 19.481 25.165 6.996 1.00 54.69 92 PRO A CA 1
ATOM 707 C C . PRO A 1 92 ? 18.560 26.325 7.401 1.00 54.69 92 PRO A C 1
ATOM 709 O O . PRO A 1 92 ? 18.640 26.839 8.513 1.00 54.69 92 PRO A O 1
ATOM 712 N N . THR A 1 93 ? 17.681 26.760 6.499 1.00 56.28 93 THR A N 1
ATOM 713 C CA . THR A 1 93 ? 16.632 27.744 6.816 1.00 56.28 93 THR A CA 1
ATOM 714 C C . THR A 1 93 ? 15.317 27.058 7.194 1.00 56.28 93 THR A C 1
ATOM 716 O O . THR A 1 93 ? 14.978 26.033 6.596 1.00 56.28 93 THR A O 1
ATOM 719 N N . PRO A 1 94 ? 14.520 27.630 8.116 1.00 53.69 94 PRO A N 1
ATOM 720 C CA . PRO A 1 94 ? 13.192 27.116 8.423 1.00 53.69 94 PRO A CA 1
ATOM 721 C C . PRO A 1 94 ? 12.250 27.343 7.230 1.00 53.69 94 PRO A C 1
ATOM 723 O O . PRO A 1 94 ? 12.025 28.466 6.786 1.00 53.69 94 PRO A O 1
ATOM 726 N N . VAL A 1 95 ? 11.704 26.253 6.699 1.00 56.34 95 VAL A N 1
ATOM 727 C CA . VAL A 1 95 ? 10.742 26.224 5.589 1.00 56.34 95 VAL A CA 1
ATOM 728 C C . VAL A 1 95 ? 9.407 26.871 5.982 1.00 56.34 95 VAL A C 1
ATOM 730 O O . VAL A 1 95 ? 8.720 26.403 6.884 1.00 56.34 95 VAL A O 1
ATOM 733 N N . GLN A 1 96 ? 9.014 27.949 5.293 1.00 53.84 96 GLN A N 1
ATOM 734 C CA . GLN A 1 96 ? 7.849 28.782 5.650 1.00 53.84 96 GLN A CA 1
ATOM 735 C C . GLN A 1 96 ? 6.528 28.444 4.930 1.00 53.84 96 GLN A C 1
ATOM 737 O O . GLN A 1 96 ? 5.572 29.214 5.013 1.00 53.84 96 GLN A O 1
ATOM 742 N N . ARG A 1 97 ? 6.398 27.303 4.242 1.00 54.19 97 ARG A N 1
ATOM 743 C CA . ARG A 1 97 ? 5.108 26.904 3.642 1.00 54.19 97 ARG A CA 1
ATOM 744 C C . ARG 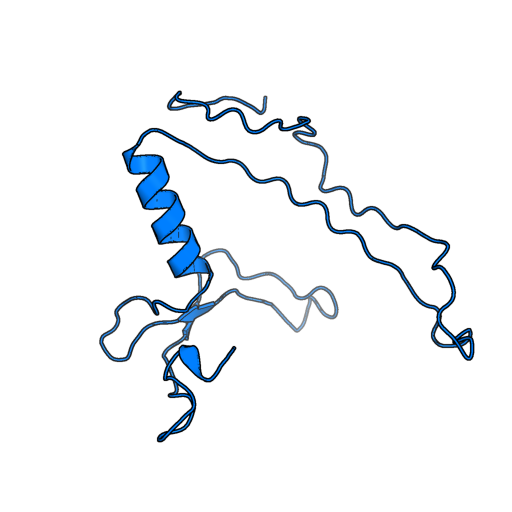A 1 97 ? 4.786 25.441 3.906 1.00 54.19 97 ARG A C 1
ATOM 746 O O . ARG A 1 97 ? 5.269 24.551 3.216 1.00 54.19 97 ARG A O 1
ATOM 753 N N . ARG A 1 98 ? 3.936 25.222 4.910 1.00 49.47 98 ARG A N 1
ATOM 754 C CA . ARG A 1 98 ? 3.331 23.927 5.228 1.00 49.47 98 ARG A CA 1
ATOM 755 C C . ARG A 1 98 ? 2.198 23.672 4.236 1.00 49.47 98 ARG A C 1
ATOM 757 O O . ARG A 1 98 ? 1.205 24.397 4.247 1.00 49.47 98 ARG A O 1
ATOM 764 N N . VAL A 1 99 ? 2.347 22.673 3.371 1.00 55.97 99 VAL A N 1
ATOM 765 C CA . VAL A 1 99 ? 1.248 22.207 2.520 1.00 55.97 99 VAL A CA 1
ATOM 766 C C . VAL A 1 99 ? 0.639 20.985 3.193 1.00 55.97 99 VAL A C 1
ATOM 768 O O . VAL A 1 99 ? 1.302 19.967 3.366 1.00 55.97 99 VAL A O 1
ATOM 771 N N . PHE A 1 100 ? -0.623 21.094 3.601 1.00 51.66 100 PHE A N 1
ATOM 772 C CA . PHE A 1 100 ? -1.372 19.967 4.145 1.00 51.66 100 PHE A CA 1
ATOM 773 C C . PHE A 1 100 ? -2.147 19.304 3.004 1.00 51.66 100 PHE A C 1
ATOM 775 O O . PHE A 1 100 ? -3.120 19.871 2.504 1.00 51.66 100 PHE A O 1
ATOM 782 N N . LEU A 1 101 ? -1.728 18.112 2.574 1.00 50.16 101 LEU A N 1
ATOM 783 C CA . LEU A 1 101 ? -2.572 17.279 1.718 1.00 50.16 101 LEU A CA 1
ATOM 784 C C . LEU A 1 101 ? -3.659 16.659 2.598 1.00 50.16 101 LEU A C 1
ATOM 786 O O . LEU A 1 101 ? -3.477 15.592 3.178 1.00 50.16 101 LEU A O 1
ATOM 790 N N . SER A 1 102 ? -4.807 17.329 2.707 1.00 48.72 102 SER A N 1
ATOM 791 C CA . SER A 1 102 ? -5.986 16.679 3.270 1.00 48.72 102 SER A CA 1
ATOM 792 C C . SER A 1 102 ? -6.465 15.614 2.288 1.00 48.72 102 SER A C 1
ATOM 794 O O . SER A 1 102 ? -6.843 15.943 1.161 1.00 48.72 102 SER A O 1
ATOM 796 N N . MET A 1 103 ? -6.506 14.352 2.714 1.00 42.53 103 MET A N 1
ATOM 797 C CA . MET A 1 103 ? -7.326 13.357 2.023 1.00 42.53 103 MET A CA 1
ATOM 798 C C . MET A 1 103 ? -8.787 13.845 1.982 1.00 42.53 103 MET A C 1
ATOM 800 O O . MET A 1 103 ? -9.220 14.521 2.925 1.00 42.53 103 MET A O 1
ATOM 804 N N . PRO A 1 104 ? -9.551 13.560 0.907 1.00 37.69 104 PRO A N 1
ATOM 805 C CA . PRO A 1 104 ? -10.948 13.968 0.814 1.00 37.69 104 PRO A CA 1
ATOM 806 C C . PRO A 1 104 ? -11.703 13.542 2.076 1.00 37.69 104 PRO A C 1
ATOM 808 O O . PRO A 1 104 ? -11.661 12.389 2.502 1.00 37.69 104 PRO A O 1
ATOM 811 N N . ARG A 1 105 ? -12.337 14.535 2.708 1.00 40.16 105 ARG A N 1
ATOM 812 C CA . ARG A 1 105 ? -13.005 14.450 4.006 1.00 40.16 105 ARG A CA 1
ATOM 813 C C . ARG A 1 105 ? -14.253 13.570 3.931 1.00 40.16 105 ARG A C 1
ATOM 815 O O . ARG A 1 105 ? -15.370 14.063 3.864 1.00 40.16 105 ARG A O 1
ATOM 822 N N . SER A 1 106 ? -14.057 12.270 4.051 1.00 41.34 106 SER A N 1
ATOM 823 C CA . SER A 1 106 ? -15.000 11.385 4.724 1.00 41.34 106 SER A CA 1
ATOM 824 C C . SER A 1 106 ? -14.233 10.738 5.877 1.00 41.34 106 SER A C 1
ATOM 826 O O . SER A 1 106 ? -13.477 9.7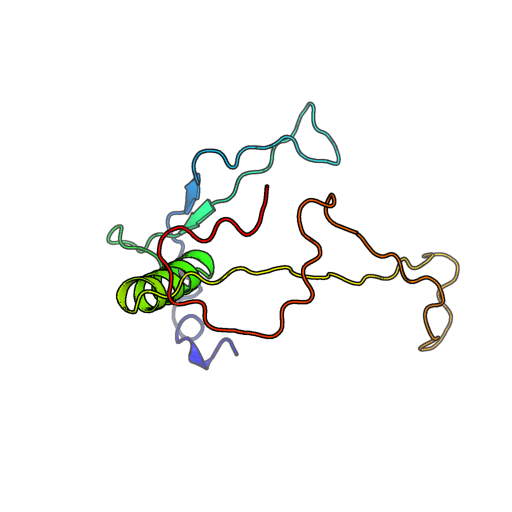99 5.659 1.00 41.34 106 SER A O 1
ATOM 828 N N . ALA A 1 107 ? -14.414 11.306 7.077 1.00 38.31 107 ALA A N 1
ATOM 829 C CA . ALA A 1 107 ? -13.806 10.962 8.373 1.00 38.31 107 ALA A CA 1
ATOM 830 C C . ALA A 1 107 ? -12.479 11.655 8.753 1.00 38.31 107 ALA A C 1
ATOM 832 O O . ALA A 1 107 ? -11.411 11.054 8.777 1.00 38.31 107 ALA A O 1
ATOM 833 N N . THR A 1 108 ? -12.570 12.903 9.226 1.00 34.28 108 THR A N 1
ATOM 834 C CA . THR A 1 108 ? -11.644 13.386 10.266 1.00 34.28 108 THR A CA 1
ATOM 835 C C . THR A 1 108 ? -12.230 12.993 11.622 1.00 34.28 108 THR A C 1
ATOM 837 O O . THR A 1 108 ? -13.012 13.740 12.206 1.00 34.28 108 THR A O 1
ATOM 840 N N . MET A 1 109 ? -11.889 11.806 12.126 1.00 30.53 109 MET A N 1
ATOM 841 C CA . MET A 1 109 ? -12.083 11.476 13.538 1.00 30.53 109 MET A CA 1
ATOM 842 C C . MET A 1 109 ? -10.724 11.620 14.213 1.00 30.53 109 MET A C 1
ATOM 844 O O . MET A 1 109 ? -9.760 10.971 13.818 1.00 30.53 109 MET A O 1
ATOM 848 N N . ARG A 1 110 ? -10.641 12.497 15.217 1.00 33.00 110 ARG A N 1
ATOM 849 C CA . ARG A 1 110 ? -9.490 12.592 16.118 1.00 33.00 110 ARG A CA 1
ATOM 850 C C . ARG A 1 110 ? -9.368 11.236 16.823 1.00 33.00 110 ARG A C 1
ATOM 852 O O . ARG A 1 110 ? -10.074 10.975 17.794 1.00 33.00 110 ARG A O 1
ATOM 859 N N . CYS A 1 111 ? -8.562 10.337 16.267 1.00 28.97 111 CYS A N 1
ATOM 860 C CA . CYS A 1 111 ? -8.446 8.970 16.745 1.00 28.97 111 CYS A CA 1
ATOM 861 C C . CYS A 1 111 ? -7.483 8.957 17.933 1.00 28.97 111 CYS A C 1
ATOM 863 O O . CYS A 1 111 ? -6.278 8.784 17.774 1.00 28.97 111 CYS A O 1
ATOM 865 N N . SER A 1 112 ? -8.010 9.124 19.148 1.00 34.88 112 SER A N 1
ATOM 866 C CA . SER A 1 112 ? -7.381 8.425 20.264 1.00 34.88 112 SER A CA 1
ATOM 867 C C . SER A 1 112 ? -7.496 6.934 19.955 1.00 34.88 112 SER A C 1
ATOM 869 O O . SER A 1 112 ? -8.578 6.476 19.585 1.00 34.88 112 SER A O 1
ATOM 871 N N . MET A 1 113 ? -6.395 6.179 20.033 1.00 29.52 113 MET A N 1
ATOM 872 C CA . MET A 1 113 ? -6.445 4.718 19.950 1.00 29.52 113 MET A CA 1
ATOM 873 C C . MET A 1 113 ? -7.419 4.211 21.020 1.00 29.52 113 MET A C 1
ATOM 875 O O . MET A 1 113 ? -7.069 4.064 22.187 1.00 29.52 113 MET A O 1
ATOM 879 N N . ARG A 1 114 ? -8.665 3.959 20.630 1.00 36.97 114 ARG A N 1
ATOM 880 C CA . ARG A 1 114 ? -9.559 3.069 21.354 1.00 36.97 114 ARG A CA 1
ATOM 881 C C . ARG A 1 114 ? -9.627 1.810 20.523 1.00 36.97 114 ARG A C 1
ATOM 883 O O . ARG A 1 114 ? -10.144 1.832 19.409 1.00 36.97 114 ARG A O 1
ATOM 890 N N . LEU A 1 115 ? -9.076 0.728 21.065 1.00 38.88 115 LEU A N 1
ATOM 891 C CA . LEU A 1 115 ? -9.314 -0.607 20.543 1.00 38.88 115 LEU A CA 1
ATOM 892 C C . LEU A 1 115 ? -10.832 -0.843 20.583 1.00 38.88 115 LEU A C 1
ATOM 894 O O . LEU A 1 115 ? -11.410 -1.035 21.650 1.00 38.88 115 LEU A O 1
ATOM 898 N N . SER A 1 116 ? -11.491 -0.743 19.430 1.00 51.72 116 SER A N 1
ATOM 899 C CA . SER A 1 116 ? -12.912 -1.056 19.296 1.00 51.72 116 SER A CA 1
ATOM 900 C C . SER A 1 116 ? -13.058 -2.559 19.072 1.00 51.72 116 SER A C 1
ATOM 902 O O . SER A 1 116 ? -12.472 -3.108 18.141 1.00 51.72 116 SER A O 1
ATOM 904 N N . SER A 1 117 ? -13.829 -3.216 19.938 1.00 46.03 117 SER A N 1
ATOM 905 C CA . SER A 1 117 ? -14.082 -4.663 19.959 1.00 46.03 117 SER A CA 1
ATOM 906 C C . SER A 1 117 ? -15.339 -5.086 19.183 1.00 46.03 117 SER A C 1
ATOM 908 O O . SER A 1 117 ? -15.873 -6.170 19.413 1.00 46.03 117 SER A O 1
ATOM 910 N N . ARG A 1 118 ? -15.882 -4.235 18.298 1.00 43.09 118 ARG A N 1
ATOM 911 C CA . ARG A 1 118 ? -17.155 -4.523 17.613 1.00 43.09 118 ARG A CA 1
ATOM 912 C C . ARG A 1 118 ? -16.957 -4.968 16.158 1.00 43.09 118 ARG A C 1
ATOM 914 O O . ARG A 1 118 ? -16.423 -4.185 15.368 1.00 43.09 118 ARG A O 1
ATOM 921 N N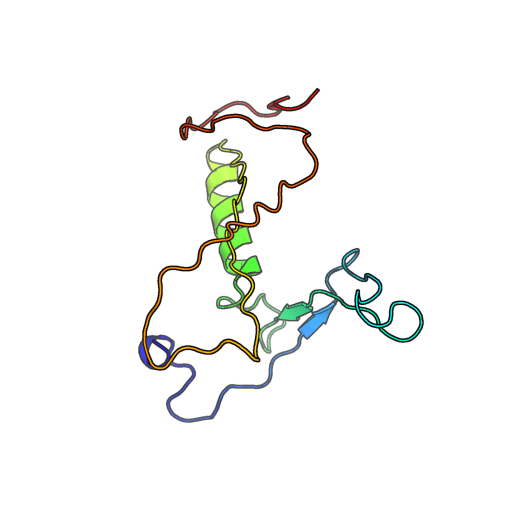 . PRO A 1 119 ? -17.474 -6.147 15.756 1.00 38.84 119 PRO A N 1
ATOM 922 C CA . PRO A 1 119 ? -17.586 -6.500 14.348 1.00 38.84 119 PRO A CA 1
ATOM 923 C C . PRO A 1 119 ? -18.676 -5.617 13.715 1.00 38.84 119 PRO A C 1
ATOM 925 O O . PRO A 1 119 ? -19.821 -5.611 14.165 1.00 38.84 119 PRO A O 1
ATOM 928 N N . GLY A 1 120 ? -18.314 -4.820 12.703 1.00 54.44 120 GLY A N 1
ATOM 929 C CA . GLY A 1 120 ? -19.253 -3.950 11.972 1.00 54.44 120 GLY A CA 1
ATOM 930 C C . GLY A 1 120 ? -19.271 -2.472 12.387 1.00 54.44 120 GLY A C 1
ATOM 931 O O . GLY A 1 120 ? -20.322 -1.830 12.331 1.00 54.44 120 GLY A O 1
ATOM 932 N N . CYS A 1 121 ? -18.134 -1.909 12.807 1.00 41.56 121 CYS A N 1
ATOM 933 C CA . CYS A 1 121 ? -18.036 -0.503 13.206 1.00 41.56 121 CYS A CA 1
ATOM 934 C C . CYS A 1 121 ? -18.344 0.450 12.026 1.00 41.56 121 CYS A C 1
ATOM 936 O O . CYS A 1 121 ? -17.508 0.698 11.160 1.00 41.56 121 CYS A O 1
ATOM 938 N N . ARG A 1 122 ? -19.565 1.004 12.006 1.00 50.44 122 ARG A N 1
ATOM 939 C CA . ARG A 1 122 ? -20.038 2.059 11.087 1.00 50.44 122 ARG A CA 1
ATOM 940 C C . ARG A 1 122 ? -19.451 3.422 11.478 1.00 50.44 122 ARG A C 1
ATOM 942 O O . ARG A 1 122 ? -20.189 4.309 11.886 1.00 50.44 122 ARG A O 1
ATOM 949 N N . CYS A 1 123 ? -18.132 3.593 11.400 1.00 40.41 123 CYS A N 1
ATOM 950 C CA . CYS A 1 123 ? -17.505 4.891 11.697 1.00 40.41 123 CYS A CA 1
ATOM 951 C C . CYS A 1 123 ? -17.633 5.924 10.562 1.00 40.41 123 CYS A C 1
ATOM 953 O O . CYS A 1 123 ? -17.158 7.047 10.704 1.00 40.41 123 CYS A O 1
ATOM 955 N N . CYS A 1 124 ? -18.287 5.578 9.451 1.00 36.78 124 CYS A N 1
ATOM 956 C CA . CYS A 1 124 ? -18.572 6.493 8.351 1.00 36.78 124 CYS A CA 1
ATOM 957 C C . CYS A 1 124 ? -19.971 6.191 7.794 1.00 36.78 124 CYS A C 1
ATOM 959 O O . CYS A 1 124 ? -20.147 5.240 7.031 1.00 36.78 124 CYS A O 1
ATOM 961 N N . ARG A 1 125 ? -20.973 6.965 8.204 1.00 32.81 125 ARG A N 1
ATOM 962 C CA . ARG A 1 125 ? -22.083 7.341 7.324 1.00 32.81 125 ARG A CA 1
ATOM 963 C C . ARG A 1 125 ? -22.006 8.840 7.126 1.00 32.81 125 ARG A C 1
ATOM 965 O O . ARG A 1 125 ? -21.630 9.511 8.112 1.00 32.81 125 ARG A O 1
#